Protein AF-A0A356A0M3-F1 (afdb_monomer)

Foldseek 3Di:
DPPDDDPDDDDDPCVVVLVVVLVVLVVVCVVVVHDPVVSVCVSPNCLVVDDPVPSDDDADPVRGDD

Nearest PDB structures (foldseek):
  2bs2-assembly1_A  TM=9.458E-01  e=3.864E-03  Wolinella succinogenes
  1qlb-assembly1_D  TM=9.454E-01  e=1.283E-02  Wolinella succinogenes
  8fkz-assembly1_LD  TM=4.372E-01  e=4.250E+00  Homo sapiens

Secondary structure (DSSP, 8-state):
--SSS----PPPTTHHHHHHHHHHHHHHHHHTT--HHHHHHHH---GGGS-GGG-SPPPBTTB---

pLDDT: mean 96.26, std 2.87, range [80.31, 98.62]

Mean predicted aligned error: 3.3 Å

Solvent-accessible 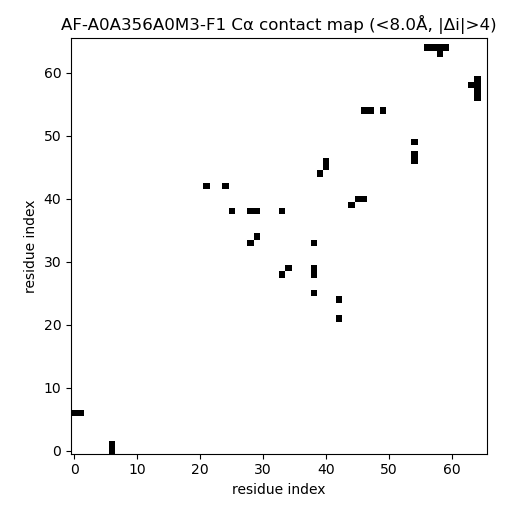surface area (backbone atoms only — not comparable to full-atom values): 4486 Å² total; per-residue (Å²): 133,88,89,70,88,72,91,83,74,83,85,59,88,59,52,65,58,54,50,53,52,51,54,53,52,47,55,53,40,52,75,72,67,52,52,76,66,59,50,46,45,73,77,59,74,53,69,86,78,42,60,79,92,66,62,67,83,82,69,39,97,95,48,70,75,132

Radius of gyration: 16.3 Å; Cα contacts (8 Å, |Δi|>4): 21; chains: 1; bounding box: 33×30×42 Å

Structure (mmCIF, N/CA/C/O backbone):
data_AF-A0A356A0M3-F1
#
_entry.id   AF-A0A356A0M3-F1
#
loop_
_atom_site.group_PDB
_atom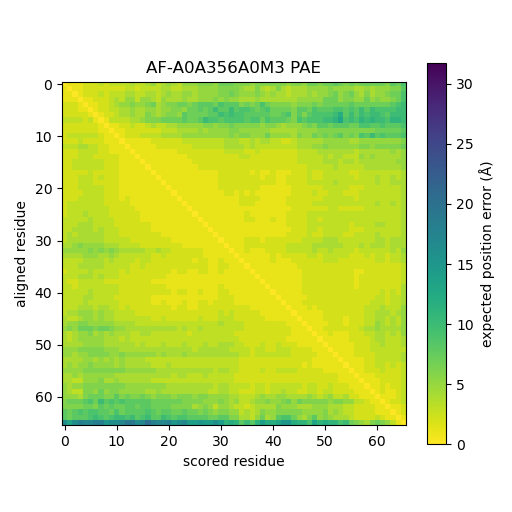_site.id
_atom_site.type_symbol
_atom_site.label_atom_id
_atom_site.label_alt_id
_atom_site.label_comp_id
_atom_site.label_asym_id
_atom_site.label_entity_id
_atom_site.label_seq_id
_atom_site.pdbx_PDB_ins_code
_atom_site.Cartn_x
_atom_site.Cartn_y
_atom_site.Cartn_z
_atom_site.occupancy
_atom_site.B_iso_or_equiv
_atom_site.auth_seq_id
_atom_site.auth_comp_id
_atom_site.auth_asym_id
_atom_site.auth_atom_id
_atom_site.pdbx_PDB_model_num
ATOM 1 N N . TRP A 1 1 ? 11.576 -1.980 -11.231 1.00 91.00 1 TRP A N 1
ATOM 2 C CA . TRP A 1 1 ? 12.931 -1.873 -10.635 1.00 91.00 1 TRP A CA 1
ATOM 3 C C . TRP A 1 1 ? 12.918 -2.444 -9.228 1.00 91.00 1 TRP A C 1
ATOM 5 O O . TRP A 1 1 ? 11.965 -2.188 -8.511 1.00 91.00 1 TRP A O 1
ATOM 15 N N . ARG A 1 2 ? 13.944 -3.208 -8.833 1.00 93.50 2 ARG A N 1
ATOM 16 C CA . ARG A 1 2 ? 13.976 -3.918 -7.537 1.00 93.50 2 ARG A CA 1
ATOM 17 C C . ARG A 1 2 ? 14.740 -3.201 -6.415 1.00 93.50 2 ARG A C 1
ATOM 19 O O . ARG A 1 2 ? 14.885 -3.761 -5.340 1.00 93.50 2 ARG A O 1
ATOM 26 N N . 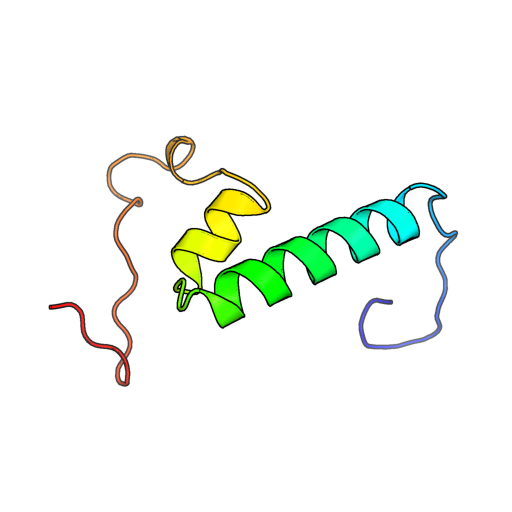GLY A 1 3 ? 15.282 -2.011 -6.674 1.00 95.56 3 GLY A N 1
ATOM 27 C CA . GLY A 1 3 ? 16.051 -1.228 -5.698 1.00 95.56 3 GLY A CA 1
ATOM 28 C C . GLY A 1 3 ? 17.577 -1.343 -5.813 1.00 95.56 3 GLY A C 1
ATOM 29 O O . GLY A 1 3 ? 18.263 -0.402 -5.437 1.00 95.56 3 GLY A O 1
ATOM 30 N N . TYR A 1 4 ? 18.123 -2.427 -6.381 1.00 96.00 4 TYR A N 1
ATOM 31 C CA . TYR A 1 4 ? 19.577 -2.641 -6.508 1.00 96.00 4 TYR A CA 1
ATOM 32 C C . TYR A 1 4 ? 19.993 -3.461 -7.749 1.00 96.00 4 TYR A C 1
ATOM 34 O O . TYR A 1 4 ? 19.217 -4.260 -8.293 1.00 96.00 4 TYR A O 1
ATOM 42 N N . GLY A 1 5 ? 21.252 -3.285 -8.179 1.00 95.38 5 GLY A N 1
ATOM 43 C CA . GLY A 1 5 ? 21.865 -3.947 -9.342 1.00 95.38 5 GLY A CA 1
ATOM 44 C C . GLY A 1 5 ? 21.668 -3.213 -10.677 1.00 95.38 5 GLY A C 1
ATOM 45 O O . GLY A 1 5 ? 21.572 -1.993 -10.723 1.00 95.38 5 GLY A O 1
ATOM 46 N N . ALA A 1 6 ? 21.620 -3.951 -11.784 1.00 95.31 6 ALA A N 1
ATOM 47 C CA . ALA A 1 6 ? 21.229 -3.401 -13.082 1.00 95.31 6 ALA A CA 1
ATOM 48 C C . ALA A 1 6 ? 19.716 -3.562 -13.300 1.00 95.31 6 ALA A C 1
ATOM 50 O O . ALA A 1 6 ? 19.112 -4.525 -12.810 1.00 95.31 6 ALA A O 1
ATOM 51 N N . LYS A 1 7 ? 19.092 -2.631 -14.035 1.00 90.81 7 LYS A N 1
ATOM 52 C CA . LYS A 1 7 ? 17.677 -2.709 -14.440 1.00 90.81 7 LYS A CA 1
ATOM 53 C C . LYS A 1 7 ? 17.491 -3.794 -15.513 1.00 90.81 7 LYS A C 1
ATOM 55 O O . LYS A 1 7 ? 17.305 -3.492 -16.681 1.00 90.81 7 LYS A O 1
ATOM 60 N N . ASN A 1 8 ? 17.552 -5.056 -15.093 1.00 92.06 8 ASN A N 1
ATOM 61 C CA . ASN A 1 8 ? 17.523 -6.220 -15.979 1.00 92.06 8 ASN A CA 1
ATOM 62 C C . ASN A 1 8 ? 16.180 -6.949 -15.878 1.00 92.06 8 ASN A C 1
ATOM 64 O O . ASN A 1 8 ? 16.075 -7.981 -15.217 1.00 92.06 8 ASN A O 1
ATOM 68 N N . TYR A 1 9 ? 15.146 -6.392 -16.502 1.00 92.94 9 TYR A N 1
ATOM 69 C CA . TYR A 1 9 ? 13.855 -7.048 -16.708 1.00 92.94 9 TYR A CA 1
ATOM 70 C C . TYR A 1 9 ? 13.231 -6.545 -18.011 1.00 92.94 9 TYR A C 1
ATOM 72 O O . TYR A 1 9 ? 13.529 -5.439 -18.455 1.00 92.94 9 TYR A O 1
ATOM 80 N N . ILE A 1 10 ? 12.382 -7.371 -18.617 1.00 94.81 10 ILE A N 1
ATOM 81 C CA . ILE A 1 10 ? 11.561 -6.972 -19.761 1.00 94.81 10 ILE A CA 1
ATOM 82 C C . ILE A 1 10 ? 10.260 -6.411 -19.192 1.00 94.81 10 ILE A C 1
ATOM 84 O O . ILE A 1 10 ? 9.598 -7.083 -18.399 1.00 94.81 10 ILE A O 1
ATOM 88 N N . ASP A 1 11 ? 9.923 -5.177 -19.557 1.00 93.44 11 ASP A N 1
ATOM 89 C CA . ASP A 1 11 ? 8.682 -4.544 -19.119 1.00 93.44 11 ASP A CA 1
ATOM 90 C C . ASP A 1 11 ? 7.460 -5.278 -19.681 1.00 93.44 11 ASP A C 1
ATOM 92 O O . ASP A 1 11 ? 7.399 -5.622 -20.863 1.00 93.44 11 ASP A O 1
ATOM 96 N N . ASN A 1 12 ? 6.462 -5.495 -18.823 1.00 96.50 12 ASN A N 1
ATOM 97 C CA . ASN A 1 12 ? 5.147 -5.937 -19.261 1.00 96.50 12 ASN A CA 1
ATOM 98 C C . ASN A 1 12 ? 4.351 -4.703 -19.735 1.00 96.50 12 ASN A C 1
ATOM 100 O O . ASN A 1 12 ? 4.304 -3.707 -19.007 1.00 96.50 12 ASN A O 1
ATOM 104 N N . PRO A 1 13 ? 3.699 -4.746 -20.911 1.00 97.50 13 PRO A N 1
ATOM 105 C CA . PRO A 1 13 ? 2.939 -3.611 -21.445 1.00 97.50 13 PRO A CA 1
ATOM 106 C C . PRO A 1 13 ? 1.790 -3.130 -20.541 1.00 97.50 13 PRO A C 1
ATOM 108 O O . PRO A 1 13 ? 1.374 -1.978 -20.648 1.00 97.50 13 PRO A O 1
ATOM 111 N N . GLU A 1 14 ? 1.293 -3.966 -19.628 1.00 98.25 14 GLU A N 1
ATOM 112 C CA . GLU A 1 14 ? 0.246 -3.593 -18.671 1.00 98.25 14 GLU A CA 1
ATOM 113 C C . GLU A 1 14 ? 0.796 -2.893 -17.417 1.00 98.25 14 GLU A C 1
ATOM 115 O O . GLU A 1 14 ? 0.044 -2.231 -16.701 1.00 98.25 14 GLU A O 1
ATOM 120 N N . THR A 1 15 ? 2.106 -2.979 -17.145 1.00 96.62 15 THR A N 1
ATOM 121 C CA . THR A 1 15 ? 2.722 -2.363 -15.958 1.00 96.62 15 THR A CA 1
ATOM 122 C C . THR A 1 15 ? 2.485 -0.849 -15.888 1.00 96.62 15 THR A C 1
ATOM 124 O O . THR A 1 15 ? 2.043 -0.392 -14.833 1.00 96.62 15 THR A O 1
ATOM 127 N N . PRO A 1 16 ? 2.686 -0.051 -16.957 1.00 96.81 16 PRO A N 1
ATOM 128 C CA . PRO A 1 16 ? 2.440 1.391 -16.898 1.00 96.81 16 PRO A CA 1
ATOM 129 C C . PRO A 1 16 ? 0.968 1.746 -16.662 1.00 96.81 16 PRO A C 1
ATOM 131 O O . PRO A 1 16 ? 0.678 2.689 -15.930 1.00 96.81 16 PRO A O 1
ATOM 134 N N . LYS A 1 17 ? 0.036 0.975 -17.242 1.00 98.38 17 LYS A N 1
ATOM 135 C CA . LYS A 1 17 ? -1.407 1.186 -17.052 1.00 98.38 17 LYS A CA 1
ATOM 136 C C . LYS A 1 17 ? -1.789 0.966 -15.595 1.00 98.38 17 LYS A C 1
ATOM 138 O O . LYS A 1 17 ? -2.377 1.841 -14.968 1.00 98.38 17 LYS A O 1
ATOM 143 N N . ARG A 1 18 ? -1.365 -0.169 -15.030 1.00 98.25 18 ARG A N 1
ATOM 144 C CA . ARG A 1 18 ? -1.651 -0.498 -13.634 1.00 98.25 18 ARG A CA 1
ATOM 145 C C . ARG A 1 18 ? -0.988 0.476 -12.661 1.00 98.25 18 ARG A C 1
ATOM 147 O O . ARG A 1 18 ? -1.581 0.799 -11.637 1.00 98.25 18 ARG A O 1
ATOM 154 N N . GLN A 1 19 ? 0.216 0.954 -12.977 1.00 98.19 19 GLN A N 1
ATOM 155 C CA . GLN A 1 19 ? 0.887 1.978 -12.179 1.00 98.19 19 GLN A CA 1
ATOM 156 C C . GLN A 1 19 ? 0.046 3.262 -12.118 1.00 98.19 19 GLN A C 1
ATOM 158 O O . GLN A 1 19 ? -0.255 3.731 -11.025 1.00 98.19 19 GLN A O 1
ATOM 163 N N . ALA A 1 20 ? -0.422 3.761 -13.269 1.00 98.50 20 ALA A N 1
ATOM 164 C CA . ALA A 1 20 ? -1.268 4.954 -13.329 1.00 98.50 20 ALA A CA 1
ATOM 165 C C . ALA A 1 20 ? -2.597 4.786 -12.566 1.00 98.50 20 ALA A C 1
ATOM 167 O O . ALA A 1 20 ? -3.026 5.703 -11.868 1.00 98.50 20 ALA A O 1
ATOM 168 N N . GLU A 1 21 ? -3.233 3.614 -12.656 1.00 98.56 21 GLU A N 1
ATOM 169 C CA . GLU A 1 21 ? -4.447 3.301 -11.888 1.00 98.56 21 GLU A CA 1
ATOM 170 C C . GLU A 1 21 ? -4.214 3.350 -10.372 1.00 98.56 21 GLU A C 1
ATOM 172 O O . GLU A 1 21 ? -5.015 3.938 -9.644 1.00 98.56 21 GLU A O 1
ATOM 177 N N . ILE A 1 22 ? -3.130 2.728 -9.891 1.00 98.50 22 ILE A N 1
ATOM 178 C CA . ILE A 1 22 ? -2.793 2.692 -8.462 1.00 98.50 22 ILE A CA 1
ATOM 179 C C . ILE A 1 22 ? -2.489 4.101 -7.955 1.00 98.50 22 ILE A C 1
ATOM 181 O O . ILE A 1 22 ? -2.993 4.484 -6.899 1.00 98.50 22 ILE A O 1
ATOM 185 N N . ASP A 1 23 ? -1.703 4.873 -8.706 1.00 98.62 23 ASP A N 1
ATOM 186 C CA . ASP A 1 23 ? -1.317 6.229 -8.320 1.00 98.62 23 ASP A CA 1
ATOM 187 C C . ASP A 1 23 ? -2.543 7.148 -8.227 1.00 98.62 23 ASP A C 1
ATOM 189 O O . ASP A 1 23 ? -2.708 7.864 -7.237 1.00 98.62 23 ASP A O 1
ATOM 193 N N . ALA A 1 24 ? -3.455 7.070 -9.203 1.00 98.62 24 ALA A N 1
ATOM 194 C CA . ALA A 1 24 ? -4.693 7.846 -9.198 1.00 98.62 24 ALA A CA 1
ATOM 195 C C . ALA A 1 24 ? -5.628 7.458 -8.039 1.00 98.62 24 ALA A C 1
ATOM 197 O O . ALA A 1 24 ? -6.155 8.335 -7.350 1.00 98.62 24 ALA A O 1
ATOM 198 N N . LEU A 1 25 ? -5.824 6.155 -7.800 1.0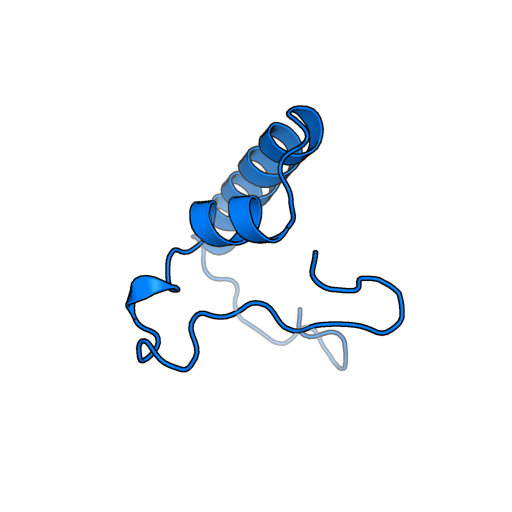0 98.50 25 LEU A N 1
ATOM 199 C CA . LEU A 1 25 ? -6.665 5.661 -6.706 1.00 98.50 25 LEU A CA 1
ATOM 200 C C . LEU A 1 25 ? -6.119 6.100 -5.345 1.00 98.50 25 LEU A C 1
ATOM 202 O O . LEU A 1 25 ? -6.870 6.599 -4.507 1.00 98.50 25 LEU A O 1
ATOM 206 N N . ARG A 1 26 ? -4.809 5.941 -5.142 1.00 98.31 26 ARG A N 1
ATOM 207 C CA . ARG A 1 26 ? -4.141 6.305 -3.897 1.00 98.31 26 ARG A CA 1
ATOM 208 C C . ARG A 1 26 ? -4.245 7.804 -3.627 1.00 98.31 26 ARG A C 1
ATOM 210 O O . ARG A 1 26 ? -4.693 8.173 -2.549 1.00 98.31 26 ARG A O 1
ATOM 217 N N . ALA A 1 27 ? -3.910 8.646 -4.606 1.00 98.38 27 ALA A N 1
ATOM 218 C CA . ALA A 1 27 ? -3.974 10.099 -4.452 1.00 98.38 27 ALA A CA 1
ATOM 219 C C . ALA A 1 27 ? -5.393 10.583 -4.112 1.00 98.38 27 ALA A C 1
ATOM 221 O O . ALA A 1 27 ? -5.566 11.428 -3.235 1.00 98.38 27 ALA A O 1
ATOM 222 N N . LYS A 1 28 ? -6.416 10.014 -4.766 1.00 98.62 28 LYS A N 1
ATOM 223 C CA . LYS A 1 28 ? -7.819 10.320 -4.469 1.00 98.62 28 LYS A CA 1
ATOM 224 C C . LYS A 1 28 ? -8.182 9.965 -3.024 1.00 98.62 28 LYS A C 1
ATOM 226 O O . LYS A 1 28 ? -8.716 10.801 -2.307 1.00 98.62 28 LYS A O 1
ATOM 231 N N . MET A 1 29 ? -7.890 8.738 -2.598 1.00 98.56 29 MET A N 1
ATOM 232 C CA . MET A 1 29 ? -8.275 8.258 -1.269 1.00 98.56 29 MET A CA 1
ATOM 233 C C . MET A 1 29 ? -7.500 8.955 -0.144 1.00 98.56 29 MET A C 1
ATOM 235 O O . MET A 1 29 ? -8.076 9.249 0.899 1.00 98.56 29 MET A O 1
ATOM 239 N N . GLU A 1 30 ? -6.218 9.265 -0.356 1.00 98.06 30 GLU A N 1
ATOM 240 C CA . GLU A 1 30 ? -5.428 10.068 0.585 1.00 98.06 30 GLU A CA 1
ATOM 241 C C . GLU A 1 30 ? -6.016 11.482 0.734 1.00 98.06 30 GLU A C 1
ATOM 243 O O . GLU A 1 30 ? -6.134 11.975 1.854 1.00 98.06 30 GLU A O 1
ATOM 248 N N . ALA A 1 31 ? -6.464 12.111 -0.361 1.00 98.12 31 ALA A N 1
ATOM 249 C CA . ALA A 1 31 ? -7.141 13.411 -0.312 1.00 98.12 31 ALA A CA 1
ATOM 250 C C . ALA A 1 31 ? -8.504 13.359 0.409 1.00 98.12 31 ALA A C 1
ATOM 252 O O . ALA A 1 31 ? -8.919 14.343 1.017 1.00 98.12 31 ALA A O 1
ATOM 253 N N . GLU A 1 32 ? -9.183 12.212 0.372 1.00 98.12 32 GLU A N 1
ATOM 254 C CA . GLU A 1 32 ? -10.425 11.940 1.109 1.00 98.12 32 GLU A CA 1
ATOM 255 C C . GLU A 1 32 ? -10.177 11.548 2.583 1.00 98.12 32 GLU A C 1
ATOM 257 O O . GLU A 1 32 ? -11.129 11.326 3.329 1.00 98.12 32 GL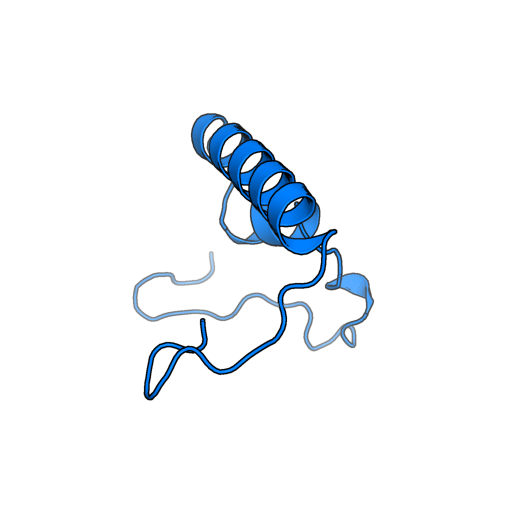U A O 1
ATOM 262 N N . GLY A 1 33 ? -8.914 11.474 3.023 1.00 97.94 33 GLY A N 1
ATOM 263 C CA . GLY A 1 33 ? -8.542 11.137 4.400 1.00 97.94 33 GLY A CA 1
ATOM 264 C C . GLY A 1 33 ? -8.614 9.642 4.732 1.00 97.94 33 GLY A C 1
ATOM 265 O O . GLY A 1 33 ? -8.666 9.279 5.907 1.00 97.94 33 GLY A O 1
ATOM 266 N N . ALA A 1 34 ? -8.628 8.763 3.726 1.00 98.19 34 ALA A N 1
ATOM 267 C CA . ALA A 1 34 ? -8.636 7.321 3.943 1.00 98.19 34 ALA A CA 1
ATOM 268 C C . ALA A 1 34 ? -7.328 6.831 4.589 1.00 98.19 34 ALA A C 1
ATOM 270 O O . ALA A 1 34 ? -6.231 7.263 4.227 1.00 98.19 34 ALA A O 1
ATOM 271 N N . ASP A 1 35 ? -7.437 5.871 5.512 1.00 96.19 35 ASP A N 1
ATOM 272 C CA . ASP A 1 35 ? -6.269 5.254 6.139 1.00 96.19 35 ASP A CA 1
ATOM 273 C C . ASP A 1 35 ? -5.553 4.262 5.197 1.00 96.19 35 ASP A C 1
ATOM 275 O O . ASP A 1 35 ? -6.072 3.813 4.166 1.00 96.19 35 ASP A O 1
ATOM 279 N N . ARG A 1 36 ? -4.331 3.867 5.579 1.00 96.50 36 ARG A N 1
ATOM 280 C CA . ARG A 1 36 ? -3.521 2.914 4.801 1.00 96.50 36 ARG A CA 1
ATOM 281 C C . ARG A 1 36 ? -4.201 1.553 4.598 1.00 96.50 36 ARG A C 1
ATOM 283 O O . ARG A 1 36 ? -3.884 0.862 3.634 1.00 96.50 36 ARG A O 1
ATOM 290 N N . PHE A 1 37 ? -5.115 1.154 5.485 1.00 96.62 37 PHE A N 1
ATOM 291 C CA . PHE A 1 37 ? -5.808 -0.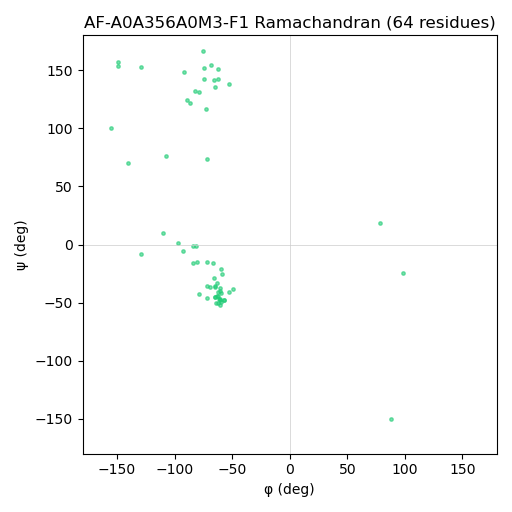132 5.403 1.00 96.62 37 PHE A CA 1
ATOM 292 C C . PHE A 1 37 ? -6.942 -0.084 4.372 1.00 96.62 37 PHE A C 1
ATOM 294 O O . PHE A 1 37 ? -7.072 -1.001 3.561 1.00 96.62 37 PHE A O 1
ATOM 301 N N . ALA A 1 38 ? -7.714 1.003 4.348 1.00 97.69 38 ALA A N 1
ATOM 302 C CA . ALA A 1 38 ? -8.751 1.252 3.356 1.00 97.69 38 ALA A CA 1
ATOM 303 C C . ALA A 1 38 ? -8.157 1.349 1.943 1.00 97.69 38 ALA A C 1
ATOM 305 O O . ALA A 1 38 ? -8.661 0.706 1.019 1.00 97.69 38 ALA A O 1
ATOM 306 N N . ILE A 1 39 ? -7.043 2.075 1.791 1.00 98.31 39 ILE A N 1
ATOM 307 C CA . ILE A 1 39 ? -6.323 2.196 0.513 1.00 98.31 39 ILE A CA 1
ATOM 308 C C . ILE A 1 39 ? -5.834 0.825 0.035 1.00 98.31 39 ILE A C 1
ATOM 310 O O . ILE A 1 39 ? -6.053 0.450 -1.117 1.00 98.31 39 ILE A O 1
ATOM 314 N N . GLN A 1 40 ? -5.204 0.044 0.919 1.00 98.00 40 GLN A N 1
ATOM 315 C CA . GLN A 1 40 ? -4.738 -1.301 0.588 1.00 98.00 40 GLN A CA 1
ATOM 316 C C . GLN A 1 40 ? -5.901 -2.179 0.097 1.00 98.00 40 GLN A C 1
ATOM 318 O O . GLN A 1 40 ? -5.784 -2.804 -0.960 1.00 98.00 40 GLN A O 1
ATOM 323 N N . ASN A 1 41 ? -7.025 -2.188 0.818 1.00 97.75 41 ASN A N 1
ATOM 324 C CA . ASN A 1 41 ? -8.188 -3.000 0.469 1.00 97.75 41 ASN A CA 1
ATOM 325 C C . ASN A 1 41 ? -8.803 -2.603 -0.885 1.00 97.75 41 ASN A C 1
ATOM 327 O O . ASN A 1 41 ? -9.278 -3.472 -1.613 1.00 97.75 41 ASN A O 1
ATOM 331 N N . ALA A 1 42 ? -8.756 -1.317 -1.249 1.00 98.00 42 ALA A N 1
ATOM 332 C CA . ALA A 1 42 ? -9.202 -0.837 -2.557 1.00 98.00 42 ALA A CA 1
ATOM 333 C C . ALA A 1 42 ? -8.249 -1.240 -3.700 1.00 98.00 42 ALA A C 1
ATOM 335 O O . ALA A 1 42 ? -8.704 -1.541 -4.803 1.00 98.00 42 ALA A O 1
ATOM 336 N N . ILE A 1 43 ? -6.933 -1.277 -3.453 1.00 98.25 43 ILE A N 1
ATOM 337 C CA . ILE A 1 43 ? -5.934 -1.682 -4.457 1.00 98.25 43 ILE A CA 1
ATOM 338 C C . ILE A 1 43 ? -5.997 -3.188 -4.724 1.00 98.25 43 ILE A C 1
ATOM 340 O O . ILE A 1 43 ? -5.933 -3.611 -5.882 1.00 98.25 43 ILE A O 1
ATOM 344 N N . LEU A 1 44 ? -6.057 -3.991 -3.659 1.00 97.75 44 LEU A N 1
ATOM 345 C CA . LEU A 1 44 ? -6.077 -5.448 -3.736 1.00 97.75 44 LEU A CA 1
ATOM 346 C C . LEU A 1 44 ? -6.745 -6.045 -2.483 1.00 97.75 44 LEU A C 1
ATOM 348 O O . LEU A 1 44 ? -6.087 -6.188 -1.447 1.00 97.75 44 LEU A O 1
ATOM 352 N N . PRO A 1 45 ? -8.023 -6.443 -2.551 1.00 97.62 45 PRO A N 1
ATOM 353 C CA . PRO A 1 45 ? -8.714 -7.007 -1.402 1.00 97.62 45 PRO A CA 1
ATOM 354 C C . PRO A 1 45 ? -8.203 -8.423 -1.111 1.00 97.62 45 PRO A C 1
ATOM 356 O O . PRO A 1 45 ? -8.374 -9.336 -1.916 1.00 97.62 45 PRO A O 1
ATOM 359 N N . PHE A 1 46 ? -7.591 -8.620 0.058 1.00 97.06 46 PHE A N 1
ATOM 360 C CA . PHE A 1 46 ? -7.170 -9.950 0.525 1.00 97.06 46 PHE A CA 1
ATOM 361 C C . PHE A 1 46 ? -7.631 -10.277 1.946 1.00 97.06 46 PHE A C 1
ATOM 363 O O . PHE A 1 46 ? -7.462 -11.404 2.402 1.00 97.06 46 PHE A O 1
ATOM 370 N N . HIS A 1 47 ? -8.202 -9.314 2.670 1.00 94.81 47 HIS A N 1
ATOM 371 C CA . HIS A 1 47 ? -8.409 -9.437 4.112 1.00 94.81 47 HIS A CA 1
ATOM 372 C C . HIS A 1 47 ? -9.303 -10.627 4.501 1.00 94.81 47 HIS A C 1
ATOM 374 O O . HIS A 1 47 ? -9.019 -11.339 5.462 1.00 94.81 47 HIS A O 1
ATOM 380 N N . THR A 1 48 ? -10.332 -10.909 3.699 1.00 95.56 48 THR A N 1
ATOM 381 C CA . THR A 1 48 ? -11.244 -12.048 3.891 1.00 95.56 48 THR A CA 1
ATOM 382 C C . THR A 1 48 ? -10.613 -13.404 3.571 1.00 95.56 48 THR A C 1
ATOM 384 O O . THR A 1 48 ? -11.153 -14.431 3.975 1.00 95.56 48 THR A O 1
ATOM 387 N N . LEU A 1 49 ? -9.467 -13.421 2.882 1.00 97.62 49 LEU A N 1
ATOM 388 C CA . LEU A 1 49 ? -8.693 -14.632 2.598 1.00 97.62 49 LEU A CA 1
ATOM 389 C C . LEU A 1 49 ? -7.828 -15.049 3.796 1.00 97.62 49 LEU A C 1
ATOM 391 O O . LEU A 1 49 ? -7.338 -16.177 3.840 1.00 97.62 49 LEU A O 1
ATOM 395 N N . LEU A 1 50 ? -7.637 -14.161 4.778 1.00 97.25 50 LEU A N 1
ATOM 396 C CA . LEU A 1 50 ? -6.943 -14.501 6.014 1.00 97.25 50 LEU A CA 1
ATOM 397 C C . LEU A 1 50 ? -7.839 -15.365 6.912 1.00 97.25 50 LEU A C 1
ATOM 399 O O . LEU A 1 50 ? -9.033 -15.076 7.049 1.00 97.25 50 LEU A O 1
ATOM 403 N N . PRO A 1 51 ? -7.275 -16.364 7.618 1.00 98.12 51 PRO A N 1
ATOM 404 C CA . PRO A 1 51 ? -7.983 -17.041 8.696 1.00 98.12 51 PRO A CA 1
ATOM 405 C C . PRO A 1 51 ? -8.531 -16.025 9.699 1.00 98.12 51 PRO A C 1
ATOM 407 O O . PRO A 1 51 ? -7.819 -15.103 10.088 1.00 98.12 51 PRO A O 1
ATOM 410 N N . LYS A 1 52 ? -9.763 -16.230 10.179 1.00 97.00 52 LYS A N 1
ATOM 411 C CA . LYS A 1 52 ? -10.477 -15.275 11.049 1.00 97.00 52 LYS A CA 1
ATOM 412 C C . LYS A 1 52 ? -9.644 -14.772 12.237 1.00 97.00 52 LYS A C 1
ATOM 414 O O . LYS A 1 52 ? -9.687 -13.594 12.565 1.00 97.00 52 LYS A O 1
ATOM 419 N N . ARG A 1 53 ? -8.833 -15.645 12.848 1.00 97.12 53 ARG A N 1
ATOM 420 C CA . ARG A 1 53 ? -7.959 -15.295 13.986 1.00 97.12 53 ARG A CA 1
ATOM 421 C C . ARG A 1 53 ? -6.819 -14.319 13.649 1.00 97.12 53 ARG A C 1
ATOM 423 O O . ARG A 1 53 ? -6.199 -13.802 14.564 1.00 97.12 53 ARG A O 1
ATOM 430 N N . LEU A 1 54 ? -6.506 -14.124 12.367 1.00 97.00 54 LEU A N 1
ATOM 431 C CA . LEU A 1 54 ? -5.406 -13.285 11.871 1.00 97.00 54 LEU A CA 1
ATOM 432 C C . LEU A 1 54 ? -5.902 -12.003 11.180 1.00 97.00 54 LEU A C 1
ATOM 434 O O . LEU A 1 54 ? -5.113 -11.310 10.551 1.00 97.00 54 LEU A O 1
ATOM 438 N N . GLN A 1 55 ? -7.197 -11.687 11.271 1.00 96.12 55 GLN A N 1
ATOM 439 C CA . GLN A 1 55 ? -7.781 -10.479 10.676 1.00 96.12 55 GLN A CA 1
ATOM 440 C C . GLN A 1 55 ? -7.632 -9.228 11.570 1.00 96.12 55 GLN A C 1
ATOM 442 O O . GLN A 1 55 ? -8.048 -8.140 11.188 1.00 96.12 55 GLN A O 1
ATOM 447 N N . GLY A 1 56 ? -7.036 -9.346 12.760 1.00 94.81 56 GLY A N 1
ATOM 448 C CA . GLY A 1 56 ? -6.763 -8.192 13.623 1.00 94.81 56 GLY A CA 1
ATOM 449 C C . GLY A 1 56 ? -5.693 -7.256 13.047 1.00 94.81 56 GLY A C 1
ATOM 450 O O . GLY A 1 56 ? -4.829 -7.676 12.275 1.00 94.81 56 GLY A O 1
ATOM 451 N N . ARG A 1 57 ? -5.736 -5.977 13.441 1.00 95.50 57 ARG A N 1
ATOM 452 C CA . ARG A 1 57 ? -4.640 -5.031 13.183 1.00 95.50 57 ARG A CA 1
ATOM 453 C C . ARG A 1 57 ? -3.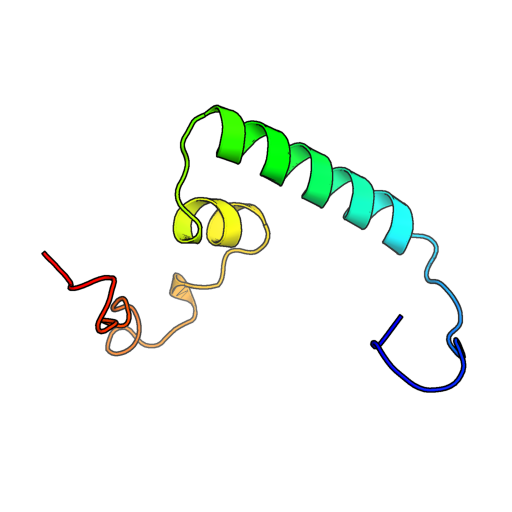465 -5.334 14.116 1.00 95.50 57 ARG A C 1
ATOM 455 O O . ARG A 1 57 ? -3.653 -5.840 15.218 1.00 95.50 57 ARG A O 1
ATOM 462 N N . ASN A 1 58 ? -2.257 -5.005 13.664 1.00 95.44 58 ASN A N 1
ATOM 463 C CA . ASN A 1 58 ? -1.063 -5.092 14.498 1.00 95.44 58 ASN A CA 1
ATOM 464 C C . ASN A 1 58 ? -0.911 -3.794 15.286 1.00 95.44 58 ASN A C 1
ATOM 466 O O . ASN A 1 58 ? -0.787 -2.730 14.675 1.00 95.44 58 ASN A O 1
ATOM 470 N N . GLU A 1 59 ? -0.878 -3.902 16.609 1.00 96.38 59 GLU A N 1
ATOM 471 C CA . GLU A 1 59 ? -0.479 -2.801 17.477 1.00 96.38 59 GLU A CA 1
ATOM 472 C C . GLU A 1 59 ? 0.976 -2.406 17.202 1.00 96.38 59 GLU A C 1
ATOM 474 O O . GLU A 1 59 ? 1.833 -3.256 16.926 1.00 96.38 59 GLU A O 1
ATOM 479 N N . ARG A 1 60 ? 1.267 -1.107 17.259 1.00 96.38 60 ARG A N 1
ATOM 480 C CA . ARG A 1 60 ? 2.631 -0.581 17.168 1.00 96.38 60 ARG A CA 1
ATOM 481 C C . ARG A 1 60 ? 2.863 0.369 18.332 1.00 96.38 60 ARG A C 1
ATOM 483 O O . ARG A 1 60 ? 1.927 1.007 18.789 1.00 96.38 60 ARG A O 1
ATOM 490 N N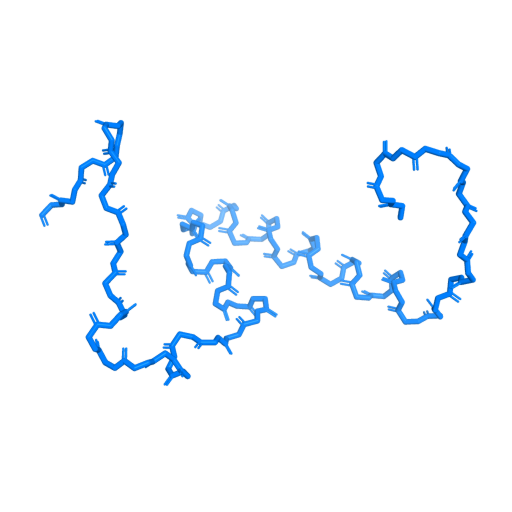 . ILE A 1 61 ? 4.118 0.506 18.758 1.00 96.31 61 ILE A N 1
ATOM 491 C CA . ILE A 1 61 ? 4.501 1.405 19.864 1.00 96.31 61 ILE A CA 1
ATOM 492 C C . ILE A 1 61 ? 3.973 2.831 19.632 1.00 96.31 61 ILE A C 1
ATOM 494 O O . ILE A 1 61 ? 3.457 3.450 20.555 1.00 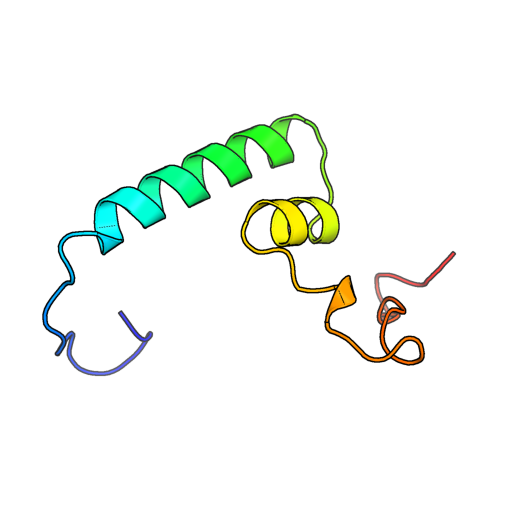96.31 61 ILE A O 1
ATOM 498 N N . ASP A 1 62 ? 4.047 3.308 18.388 1.00 95.06 62 ASP A N 1
ATOM 499 C CA . ASP A 1 62 ? 3.614 4.658 18.002 1.00 95.06 62 ASP A CA 1
ATOM 500 C C . ASP A 1 62 ? 2.150 4.717 17.516 1.00 95.06 62 ASP A C 1
ATOM 502 O O . ASP A 1 62 ? 1.635 5.792 17.224 1.00 95.06 62 ASP A O 1
ATOM 506 N N . GLU A 1 63 ? 1.486 3.565 17.385 1.00 92.06 63 GLU A N 1
ATOM 507 C CA . GLU A 1 63 ? 0.102 3.430 16.910 1.00 92.06 63 GLU A CA 1
ATOM 508 C C . GLU A 1 63 ? -0.615 2.340 17.742 1.00 92.06 63 GLU A C 1
ATOM 510 O O . GLU A 1 63 ? -0.835 1.226 17.237 1.00 92.06 63 GLU A O 1
ATOM 515 N N . PRO A 1 64 ? -0.905 2.603 19.034 1.00 92.25 64 PRO A N 1
ATOM 516 C CA . PRO A 1 64 ? -1.626 1.665 19.888 1.00 92.25 64 PRO A CA 1
ATOM 517 C C . PRO A 1 64 ? -3.040 1.400 19.352 1.00 92.25 64 PRO A C 1
ATOM 519 O O . PRO A 1 64 ? -3.631 2.249 18.681 1.00 92.25 64 PRO A O 1
ATOM 522 N N . LEU A 1 65 ? -3.578 0.209 19.623 1.00 91.38 65 LEU A N 1
ATOM 523 C CA . LEU A 1 65 ? -4.965 -0.108 19.272 1.00 91.38 65 LEU A CA 1
ATOM 524 C C . LEU A 1 65 ? -5.897 0.527 20.314 1.00 91.38 65 LEU A C 1
ATOM 526 O O . LEU A 1 65 ? -5.648 0.386 21.510 1.00 91.38 65 LEU A O 1
ATOM 530 N N . GLU A 1 66 ? -6.940 1.227 19.858 1.00 80.31 66 GLU A N 1
ATOM 531 C CA . GLU A 1 66 ? -8.015 1.737 20.728 1.00 80.31 66 GLU A CA 1
ATOM 532 C C . GLU A 1 66 ? -8.900 0.617 21.293 1.00 80.31 66 GLU A C 1
ATOM 534 O O . GLU A 1 66 ? -9.156 -0.374 20.562 1.00 80.31 66 GLU A O 1
#

Sequence (66 aa):
WRGYGAKNYIDNPETPKRQAEIDALRAKMEAEGADRFAIQNAILPFHTLLPKRLQGRNERIDEPLE